Protein AF-A0A522W5J1-F1 (afdb_monomer_lite)

pLDDT: mean 85.08, std 10.81, range [47.94, 96.19]

Radius of gyration: 18.18 Å; chains: 1; bounding box: 38×19×52 Å

Foldseek 3Di:
DDDQVVVVLVVVLVVLVVQLVVLVVVLVCCVPPVPDDPVSNVVSVVSNVVSVVVNVVSVVVVVPDDVVVSVVVVVVVVD

Sequence (79 aa):
MTIPFWILLVPYGIIVLIFVIISGFGIYHSWRFGFRTPMVQSVTAAYLSGAAIILLMSIIGILALDWSQIWEIGSQINL

Secondary structure (DSSP, 8-state):
----HHHHHHHHHHHHHHHHHHHHHHHHHHHHH----HHHHHHHHHHHHHHHHHHHHHHHHHHTS-HHHHHHHHHHHT-

Structure (mmCIF, N/CA/C/O backbone):
data_AF-A0A522W5J1-F1
#
_entry.id   AF-A0A522W5J1-F1
#
loop_
_atom_site.group_PDB
_atom_site.id
_atom_site.type_symbol
_atom_site.label_atom_id
_atom_site.label_alt_id
_atom_site.label_comp_id
_atom_site.label_asym_id
_atom_site.label_entity_id
_atom_site.label_seq_id
_atom_site.pdbx_PDB_ins_code
_atom_site.Cartn_x
_atom_site.Cartn_y
_atom_site.Cartn_z
_atom_site.occupancy
_atom_site.B_iso_or_equiv
_atom_site.auth_seq_id
_atom_site.auth_comp_id
_atom_site.auth_asym_id
_atom_site.auth_atom_id
_atom_site.pdbx_PDB_model_num
ATOM 1 N N . MET A 1 1 ? -1.518 9.271 29.286 1.00 57.28 1 MET A N 1
ATOM 2 C CA . MET A 1 1 ? -2.533 9.469 28.232 1.00 57.28 1 MET A CA 1
ATOM 3 C C . MET A 1 1 ? -2.458 8.292 27.281 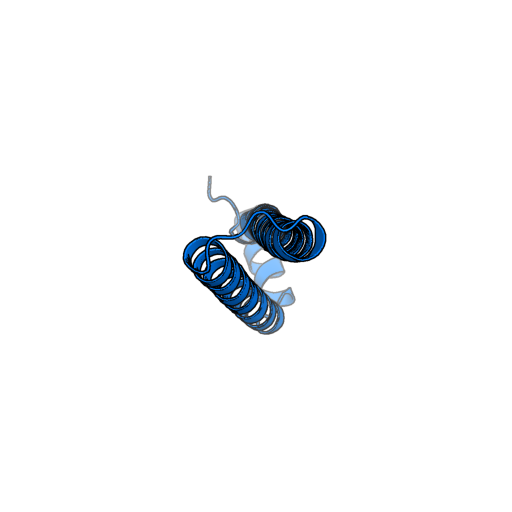1.00 57.28 1 MET A C 1
ATOM 5 O O . MET A 1 1 ? -1.399 8.059 26.712 1.00 57.28 1 MET A O 1
ATOM 9 N N . THR A 1 2 ? -3.529 7.516 27.169 1.00 72.06 2 THR A N 1
ATOM 10 C CA . THR A 1 2 ? -3.643 6.376 26.251 1.00 72.06 2 THR A CA 1
ATOM 11 C C . THR A 1 2 ? -4.170 6.895 24.918 1.00 72.06 2 THR A C 1
ATOM 13 O O . THR A 1 2 ? -5.281 7.411 24.860 1.00 72.06 2 THR A O 1
ATOM 16 N N . ILE A 1 3 ? -3.367 6.814 23.854 1.00 72.31 3 ILE A N 1
ATOM 17 C CA . ILE A 1 3 ? -3.828 7.177 22.508 1.00 72.31 3 ILE A CA 1
ATOM 18 C C . ILE A 1 3 ? -4.701 6.028 22.000 1.00 72.31 3 ILE A C 1
ATOM 20 O O . ILE A 1 3 ? -4.232 4.886 21.980 1.00 72.31 3 ILE A O 1
ATOM 24 N N . PRO A 1 4 ? -5.943 6.294 21.576 1.00 74.81 4 PRO A N 1
ATOM 25 C CA . PRO A 1 4 ? -6.783 5.250 21.030 1.00 74.81 4 PRO A CA 1
ATOM 26 C C . PRO A 1 4 ? -6.196 4.636 19.759 1.00 74.81 4 PRO A C 1
ATOM 28 O O . PRO A 1 4 ? -5.842 5.350 18.819 1.00 74.81 4 PRO A O 1
ATOM 31 N N . PHE A 1 5 ? -6.102 3.305 19.711 1.00 74.75 5 PHE A N 1
ATOM 32 C CA . PHE A 1 5 ? -5.371 2.608 18.645 1.00 74.75 5 PHE A CA 1
ATOM 33 C C . PHE A 1 5 ? -5.949 2.877 17.243 1.00 74.75 5 PHE A C 1
ATOM 35 O O . PHE A 1 5 ? -5.201 2.922 16.268 1.00 74.75 5 PHE A O 1
ATOM 42 N N . TRP A 1 6 ? -7.261 3.110 17.130 1.00 76.19 6 TRP A N 1
ATOM 43 C CA . TRP A 1 6 ? -7.927 3.381 15.851 1.00 76.19 6 TRP A CA 1
ATOM 44 C C . TRP A 1 6 ? -7.440 4.671 15.186 1.00 76.19 6 TRP A C 1
ATOM 46 O O . TRP A 1 6 ? -7.450 4.768 13.961 1.00 76.19 6 TRP A O 1
ATOM 56 N N . ILE A 1 7 ? -6.939 5.636 15.965 1.00 82.12 7 ILE A N 1
ATOM 57 C CA . ILE A 1 7 ? -6.331 6.861 15.429 1.00 82.12 7 ILE A CA 1
ATOM 58 C C . ILE A 1 7 ? -5.052 6.533 14.648 1.00 82.12 7 ILE A C 1
ATOM 60 O O . ILE A 1 7 ? -4.737 7.216 13.679 1.00 82.12 7 ILE A O 1
ATOM 64 N N . LEU A 1 8 ? -4.342 5.460 15.016 1.00 85.75 8 LEU A N 1
ATOM 65 C CA . LEU A 1 8 ? -3.133 5.010 14.324 1.00 85.75 8 LEU A CA 1
ATOM 66 C C . LEU A 1 8 ? -3.440 4.226 13.038 1.00 85.75 8 LEU A C 1
ATOM 68 O O . LEU A 1 8 ? -2.579 4.148 12.162 1.00 85.75 8 LEU A O 1
ATOM 72 N N . LEU A 1 9 ? -4.658 3.690 12.880 1.00 86.69 9 LEU A N 1
ATOM 73 C CA . LEU A 1 9 ? -5.052 2.943 11.678 1.00 86.69 9 LEU A CA 1
ATOM 74 C C . LEU A 1 9 ? -5.124 3.834 10.433 1.00 86.69 9 LEU A C 1
ATOM 76 O O . LEU A 1 9 ? -4.783 3.382 9.342 1.00 86.69 9 LEU A O 1
ATOM 80 N N . VAL A 1 10 ? -5.524 5.099 10.588 1.00 87.06 10 VAL A N 1
ATOM 81 C CA . VAL A 1 10 ? -5.624 6.061 9.478 1.00 87.06 10 VAL A CA 1
ATOM 82 C C . VAL A 1 10 ? -4.255 6.377 8.853 1.00 87.06 10 VAL A C 1
ATOM 84 O O . VAL A 1 10 ? -4.092 6.129 7.656 1.00 87.06 10 VAL A O 1
ATOM 87 N N . PRO A 1 11 ? -3.242 6.874 9.597 1.00 91.69 11 PRO A N 1
ATOM 88 C CA . PRO A 1 11 ? -1.925 7.141 9.022 1.00 91.69 11 PRO A CA 1
ATOM 89 C C . PRO A 1 11 ? -1.253 5.860 8.515 1.00 91.69 11 PRO A C 1
ATOM 91 O O . PRO A 1 11 ? -0.620 5.887 7.462 1.00 91.69 11 PRO A O 1
ATOM 94 N N . TYR A 1 12 ? -1.446 4.728 9.200 1.00 91.75 12 TYR A N 1
ATOM 95 C CA . TYR A 1 12 ? -0.998 3.422 8.719 1.00 91.75 12 TYR A CA 1
ATOM 96 C C . TYR A 1 12 ? -1.585 3.080 7.340 1.00 91.75 12 TYR A C 1
ATOM 98 O O . TYR A 1 12 ? -0.835 2.788 6.408 1.00 91.75 12 TYR A O 1
ATOM 106 N N . GLY A 1 13 ? -2.911 3.168 7.187 1.00 91.19 13 GLY A N 1
ATOM 107 C CA . GLY A 1 13 ? -3.596 2.857 5.933 1.00 91.19 13 GLY A CA 1
ATOM 108 C C . GLY A 1 13 ? -3.140 3.753 4.781 1.00 91.19 13 GLY A C 1
ATOM 109 O O . GLY A 1 13 ? -2.901 3.262 3.679 1.00 91.19 13 GLY A O 1
ATOM 110 N N . ILE A 1 14 ? -2.932 5.047 5.049 1.00 93.31 14 ILE A N 1
ATOM 111 C CA . ILE A 1 14 ? -2.394 6.000 4.068 1.00 93.31 14 ILE A CA 1
ATOM 112 C C . ILE A 1 14 ? -0.988 5.587 3.617 1.00 93.31 14 ILE A C 1
ATOM 114 O O . ILE A 1 14 ? -0.722 5.554 2.417 1.00 93.31 14 ILE A O 1
ATOM 118 N N . ILE A 1 15 ? -0.095 5.240 4.549 1.00 94.56 15 ILE A N 1
ATOM 119 C CA . ILE A 1 15 ? 1.282 4.835 4.224 1.00 94.56 15 ILE A CA 1
ATOM 120 C C . ILE A 1 15 ? 1.289 3.567 3.363 1.00 94.56 15 ILE A C 1
ATOM 122 O O . ILE A 1 15 ? 1.975 3.530 2.340 1.00 94.56 15 ILE A O 1
ATOM 126 N N . VAL A 1 16 ? 0.508 2.547 3.739 1.00 93.38 16 VAL A N 1
ATOM 127 C CA . VAL A 1 16 ? 0.413 1.295 2.970 1.00 93.38 16 VAL A CA 1
ATOM 128 C C . VAL A 1 16 ? -0.133 1.565 1.566 1.00 93.38 16 VAL A C 1
ATOM 130 O O . VAL A 1 16 ? 0.426 1.072 0.586 1.00 93.38 16 VAL A O 1
ATOM 133 N N . LEU A 1 17 ? -1.173 2.394 1.445 1.00 92.62 17 LEU A N 1
ATOM 134 C CA . LEU A 1 17 ? -1.757 2.759 0.155 1.00 92.62 17 LEU A CA 1
ATOM 135 C C . LEU A 1 17 ? -0.755 3.501 -0.741 1.00 92.62 17 LEU A C 1
ATOM 137 O O . LEU A 1 17 ? -0.594 3.142 -1.907 1.00 92.62 17 LEU A O 1
ATOM 141 N N . ILE A 1 18 ? -0.045 4.495 -0.199 1.00 95.06 18 ILE A N 1
ATOM 142 C CA . ILE A 1 18 ? 1.007 5.223 -0.922 1.00 95.06 18 ILE A CA 1
ATOM 143 C C . ILE A 1 18 ? 2.087 4.251 -1.402 1.00 95.06 18 ILE A C 1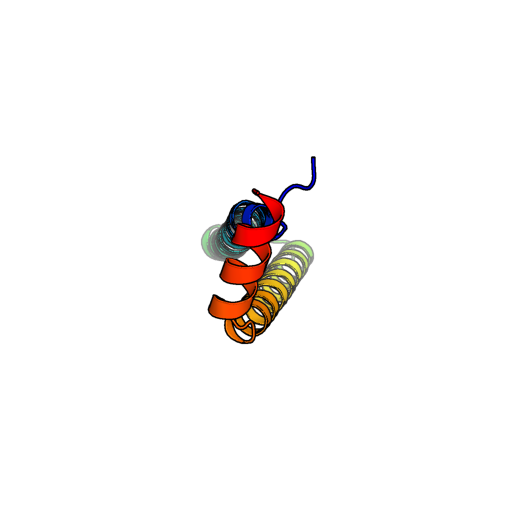
ATOM 145 O O . ILE A 1 18 ? 2.507 4.320 -2.556 1.00 95.06 18 ILE A O 1
ATOM 149 N N . PHE A 1 19 ? 2.513 3.319 -0.548 1.00 93.44 19 PHE A N 1
ATOM 150 C CA . PHE A 1 19 ? 3.535 2.342 -0.903 1.00 93.44 19 PHE A CA 1
ATOM 151 C C . PHE A 1 19 ? 3.092 1.421 -2.051 1.00 93.44 19 PHE A C 1
ATOM 153 O O . PHE A 1 19 ? 3.869 1.189 -2.982 1.00 93.44 19 PHE A O 1
ATOM 160 N N . VAL A 1 20 ? 1.840 0.947 -2.038 1.00 94.00 20 VAL A N 1
ATOM 161 C CA . VAL A 1 20 ? 1.249 0.168 -3.143 1.00 94.00 20 VAL A CA 1
ATOM 162 C C . VAL A 1 20 ? 1.232 0.986 -4.437 1.00 94.00 20 VAL A C 1
ATOM 164 O O . VAL A 1 20 ? 1.673 0.494 -5.476 1.00 94.00 20 VAL A O 1
ATOM 167 N N . ILE A 1 21 ? 0.785 2.245 -4.376 1.00 94.94 21 ILE A N 1
ATOM 168 C CA . ILE A 1 21 ? 0.712 3.141 -5.539 1.00 94.94 21 ILE A CA 1
ATOM 169 C C . ILE A 1 21 ? 2.105 3.384 -6.133 1.00 94.94 21 ILE A C 1
ATOM 171 O O . ILE A 1 21 ? 2.300 3.198 -7.334 1.00 94.94 21 ILE A O 1
ATOM 175 N N . ILE A 1 22 ? 3.091 3.750 -5.307 1.00 93.62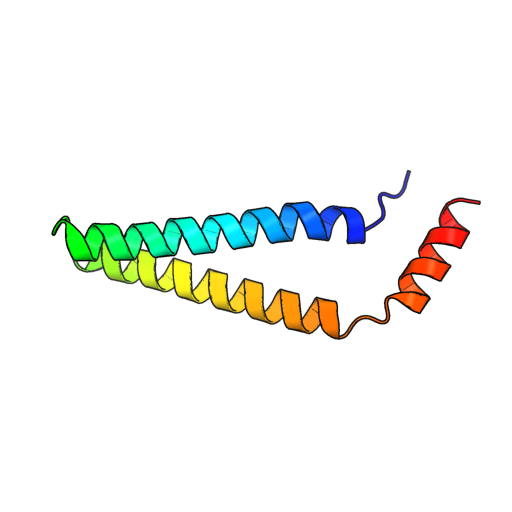 22 ILE A N 1
ATOM 176 C CA . ILE A 1 22 ? 4.469 4.005 -5.752 1.00 93.62 22 ILE A CA 1
ATOM 177 C C . ILE A 1 22 ? 5.087 2.738 -6.349 1.00 93.62 22 ILE A C 1
ATOM 179 O O . ILE A 1 22 ? 5.706 2.802 -7.411 1.00 93.62 22 ILE A O 1
ATOM 183 N N . SER A 1 23 ? 4.885 1.580 -5.717 1.00 91.06 23 SER A N 1
ATOM 184 C CA . SER A 1 23 ? 5.387 0.301 -6.233 1.00 91.06 23 SER A CA 1
ATOM 185 C C . SER A 1 23 ? 4.756 -0.045 -7.585 1.00 91.06 23 SER A C 1
ATOM 187 O O . SER A 1 23 ? 5.462 -0.440 -8.513 1.00 91.06 23 SER A O 1
ATOM 189 N N . GLY A 1 24 ? 3.447 0.183 -7.741 1.00 92.25 24 GLY A N 1
ATOM 190 C CA . GLY A 1 24 ? 2.739 0.033 -9.013 1.00 92.25 24 GLY A CA 1
ATOM 191 C C . GLY A 1 24 ? 3.277 0.967 -10.098 1.00 92.25 24 GLY A C 1
ATOM 192 O O . GLY A 1 24 ? 3.549 0.525 -11.217 1.00 92.25 24 GLY A O 1
ATOM 193 N N . PHE A 1 25 ? 3.529 2.236 -9.760 1.00 92.62 25 PHE A N 1
ATOM 194 C CA . PHE A 1 25 ? 4.189 3.176 -10.666 1.00 92.62 25 PHE A CA 1
ATOM 195 C C . PHE A 1 25 ? 5.606 2.738 -11.031 1.00 92.62 25 PHE A C 1
ATOM 197 O O . PHE A 1 25 ? 5.993 2.921 -12.183 1.00 92.62 25 PHE A O 1
ATOM 204 N N . GLY A 1 26 ? 6.360 2.149 -10.102 1.00 88.94 26 GLY A N 1
ATOM 205 C CA . GLY A 1 26 ? 7.686 1.591 -10.363 1.00 88.94 26 GLY A CA 1
ATOM 206 C C . GLY A 1 26 ? 7.640 0.494 -11.425 1.00 88.94 26 GLY A C 1
ATOM 207 O O . GLY A 1 26 ? 8.359 0.572 -12.421 1.00 88.94 26 GLY A O 1
ATOM 208 N N . ILE A 1 27 ? 6.720 -0.467 -11.282 1.00 89.19 27 ILE A N 1
ATOM 209 C CA . ILE A 1 27 ? 6.510 -1.519 -12.289 1.00 89.19 27 ILE A CA 1
ATOM 210 C C . ILE A 1 27 ? 6.092 -0.910 -13.629 1.00 89.19 27 ILE A C 1
ATOM 212 O O . ILE A 1 27 ? 6.669 -1.260 -14.660 1.00 89.19 27 ILE A O 1
ATOM 216 N N . TYR A 1 28 ? 5.134 0.020 -13.626 1.00 90.88 28 TYR A N 1
ATOM 217 C CA . TYR A 1 28 ? 4.679 0.701 -14.838 1.00 90.88 28 TYR A CA 1
ATOM 218 C C . TYR A 1 28 ? 5.821 1.443 -15.548 1.00 90.88 28 TYR A C 1
ATOM 220 O O . TYR A 1 28 ? 5.993 1.285 -16.756 1.00 90.88 28 TYR A O 1
ATOM 228 N N . HIS A 1 29 ? 6.642 2.202 -14.817 1.00 89.44 29 HIS A N 1
ATOM 229 C CA . HIS A 1 29 ? 7.775 2.935 -15.384 1.00 89.44 29 HIS A CA 1
ATOM 230 C C . HIS A 1 29 ? 8.834 1.985 -15.941 1.00 89.44 29 HIS A C 1
ATOM 232 O O . HIS A 1 29 ? 9.260 2.148 -17.086 1.00 89.44 29 HIS A O 1
ATOM 238 N N . SER A 1 30 ? 9.222 0.954 -15.186 1.00 87.25 30 SER A N 1
ATOM 239 C CA . SER A 1 30 ? 10.142 -0.073 -15.683 1.00 87.25 30 SER A CA 1
ATOM 240 C C . SER A 1 30 ? 9.580 -0.758 -16.927 1.00 87.25 30 SER A C 1
ATOM 242 O O . SER A 1 30 ? 10.325 -1.044 -17.869 1.00 87.25 30 SER A O 1
ATOM 244 N N . TRP A 1 31 ? 8.265 -0.993 -16.967 1.00 85.81 31 TRP A N 1
ATOM 245 C CA . TRP A 1 31 ? 7.610 -1.573 -18.127 1.00 85.81 31 TRP A CA 1
ATOM 246 C C . TRP A 1 31 ? 7.674 -0.636 -19.345 1.00 85.81 31 TRP A C 1
ATOM 248 O O . TRP A 1 31 ? 8.114 -1.048 -20.420 1.00 85.81 31 TRP A O 1
ATOM 258 N N . ARG A 1 32 ? 7.328 0.641 -19.164 1.00 90.62 32 ARG A N 1
ATOM 259 C CA . ARG A 1 32 ? 7.180 1.625 -20.243 1.00 90.62 32 ARG A CA 1
ATOM 260 C C . ARG A 1 32 ? 8.495 2.173 -20.802 1.00 90.62 32 ARG A C 1
ATOM 262 O O . ARG A 1 32 ? 8.550 2.450 -22.002 1.00 90.62 32 ARG A O 1
ATOM 269 N N . PHE A 1 33 ? 9.508 2.364 -19.956 1.00 88.75 33 PHE A N 1
ATOM 270 C CA . PHE A 1 33 ? 10.738 3.094 -20.299 1.00 88.75 33 PHE A CA 1
ATOM 271 C C . PHE A 1 33 ? 11.971 2.203 -20.481 1.00 88.75 33 PHE A C 1
ATOM 273 O O . PHE A 1 33 ? 13.040 2.702 -20.806 1.00 88.75 33 PHE A O 1
ATOM 280 N N . GLY A 1 34 ? 11.850 0.886 -20.293 1.00 77.12 34 GLY A N 1
ATOM 281 C CA . GLY A 1 34 ? 12.926 -0.052 -20.635 1.00 77.12 34 GLY A CA 1
ATOM 282 C C . GLY A 1 34 ? 14.162 -0.005 -19.726 1.00 77.12 34 GLY A C 1
ATOM 283 O O . GLY A 1 34 ? 15.117 -0.730 -19.985 1.00 77.12 34 GLY A O 1
ATOM 284 N N . PHE A 1 35 ? 14.146 0.765 -18.632 1.00 66.12 35 PHE A N 1
ATOM 285 C CA . PHE A 1 35 ? 15.169 0.705 -17.583 1.00 66.12 35 PHE A CA 1
ATOM 286 C C . PHE A 1 35 ? 15.052 -0.631 -16.839 1.00 66.12 35 PHE A C 1
ATOM 288 O O . PHE A 1 35 ? 14.234 -0.761 -15.924 1.00 66.12 35 PHE A O 1
ATOM 295 N N . ARG A 1 36 ? 15.778 -1.670 -17.276 1.00 69.69 36 ARG A N 1
ATOM 296 C CA . ARG A 1 36 ? 15.579 -3.026 -16.745 1.00 69.69 36 ARG A CA 1
ATOM 297 C C . ARG A 1 36 ? 16.875 -3.801 -16.560 1.00 69.69 36 ARG A C 1
ATOM 299 O O . ARG A 1 36 ? 17.531 -4.181 -17.522 1.00 69.69 36 ARG A O 1
ATOM 306 N N . THR A 1 37 ? 17.129 -4.177 -15.313 1.00 83.81 37 THR A N 1
ATOM 307 C CA . THR A 1 37 ? 17.680 -5.498 -15.010 1.00 83.81 37 THR A CA 1
ATOM 308 C C . THR A 1 37 ? 16.524 -6.377 -14.506 1.00 83.81 37 THR A C 1
ATOM 310 O O . THR A 1 37 ? 15.648 -5.869 -13.796 1.00 83.81 37 THR A O 1
ATOM 313 N N . PRO A 1 38 ? 16.469 -7.679 -14.849 1.00 83.19 38 PRO A N 1
ATOM 314 C CA . PRO A 1 38 ? 15.421 -8.587 -14.361 1.00 83.19 38 PRO A CA 1
ATOM 315 C C . PRO A 1 38 ? 15.302 -8.603 -12.831 1.00 83.19 38 PRO A C 1
ATOM 317 O O . PRO A 1 38 ? 14.208 -8.718 -12.288 1.00 83.19 38 PRO A O 1
ATOM 320 N N . MET A 1 39 ? 16.427 -8.408 -12.138 1.00 88.25 39 MET A N 1
ATOM 321 C CA . MET A 1 39 ? 16.488 -8.330 -10.680 1.00 88.25 39 MET A CA 1
ATOM 322 C C . MET A 1 39 ? 15.624 -7.195 -10.115 1.00 88.25 39 MET A C 1
ATOM 324 O O . MET A 1 39 ? 14.851 -7.434 -9.192 1.00 88.25 39 MET A O 1
ATOM 328 N N . VAL A 1 40 ? 15.706 -5.983 -10.679 1.00 85.88 40 VAL A N 1
ATOM 329 C CA . VAL A 1 40 ? 14.914 -4.835 -10.202 1.00 85.88 40 VAL A CA 1
ATOM 330 C C . VAL A 1 40 ? 13.420 -5.111 -10.366 1.00 85.88 40 VAL A C 1
ATOM 332 O O . VAL A 1 40 ? 12.657 -4.872 -9.437 1.00 85.88 40 VAL A O 1
ATOM 335 N N . GLN A 1 41 ? 13.004 -5.695 -11.494 1.00 84.81 41 GLN A N 1
ATOM 336 C CA . GLN A 1 41 ? 11.595 -6.036 -11.716 1.00 84.81 41 GLN A CA 1
ATOM 337 C C . GLN A 1 41 ? 11.068 -7.057 -10.712 1.00 84.81 41 GLN A C 1
ATOM 339 O O . GLN A 1 41 ? 10.005 -6.837 -10.134 1.00 84.81 41 GLN A O 1
ATOM 344 N N . SER A 1 42 ? 11.807 -8.143 -10.478 1.00 89.25 42 SER A N 1
ATOM 345 C CA . SER A 1 42 ? 11.398 -9.174 -9.521 1.00 89.25 42 SER A CA 1
ATOM 346 C C . SER A 1 42 ? 11.296 -8.623 -8.100 1.00 89.25 42 SER A C 1
ATOM 348 O O . SER A 1 42 ? 10.346 -8.935 -7.386 1.00 89.25 42 SER A O 1
ATOM 350 N N . VAL A 1 43 ? 12.235 -7.760 -7.702 1.00 90.62 43 VAL A N 1
ATOM 351 C CA . VAL A 1 43 ? 12.231 -7.124 -6.380 1.00 90.62 43 VAL A CA 1
ATOM 352 C C . VAL A 1 43 ? 11.050 -6.158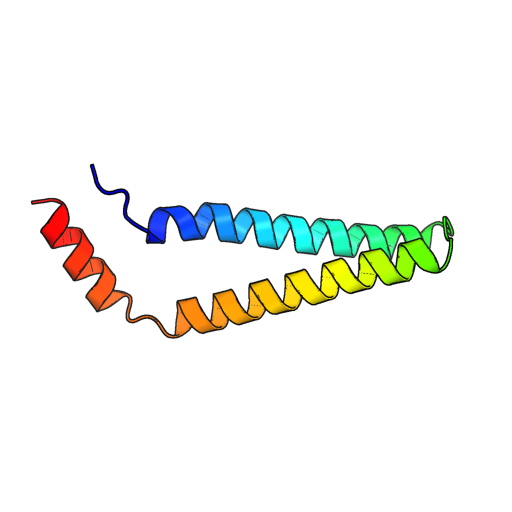 -6.235 1.00 90.62 43 VAL A C 1
ATOM 354 O O . VAL A 1 43 ? 10.314 -6.245 -5.255 1.00 90.62 43 VAL A O 1
ATOM 357 N N . THR A 1 44 ? 10.802 -5.280 -7.213 1.00 90.00 44 THR A N 1
ATOM 358 C CA . THR A 1 44 ? 9.649 -4.361 -7.172 1.00 90.00 44 THR A CA 1
ATOM 359 C C . THR A 1 44 ? 8.317 -5.116 -7.188 1.00 90.00 44 THR A C 1
ATOM 361 O O . THR A 1 44 ? 7.401 -4.748 -6.455 1.00 90.00 44 THR A O 1
ATOM 364 N N . ALA A 1 45 ? 8.208 -6.195 -7.969 1.00 90.12 45 ALA A N 1
ATOM 365 C CA . ALA A 1 45 ? 7.024 -7.050 -7.979 1.00 90.12 45 ALA A CA 1
ATOM 366 C C . ALA A 1 45 ? 6.789 -7.718 -6.616 1.00 90.12 45 ALA A C 1
ATOM 368 O O . ALA A 1 45 ? 5.669 -7.679 -6.111 1.00 90.12 45 ALA A O 1
ATOM 369 N N . ALA A 1 46 ? 7.837 -8.254 -5.981 1.00 93.50 46 ALA A N 1
ATOM 370 C CA . ALA A 1 46 ? 7.740 -8.843 -4.647 1.00 93.50 46 ALA A CA 1
ATOM 371 C C . ALA A 1 46 ? 7.286 -7.818 -3.592 1.00 93.50 46 ALA A C 1
ATOM 373 O O . ALA A 1 46 ? 6.409 -8.124 -2.782 1.00 93.50 46 ALA A O 1
ATOM 374 N N . TYR A 1 47 ? 7.819 -6.590 -3.635 1.00 91.50 47 TYR A N 1
ATOM 375 C CA . TYR A 1 47 ? 7.369 -5.506 -2.755 1.00 91.50 47 TYR A CA 1
ATOM 376 C C . TYR A 1 47 ? 5.895 -5.157 -2.970 1.00 91.50 47 T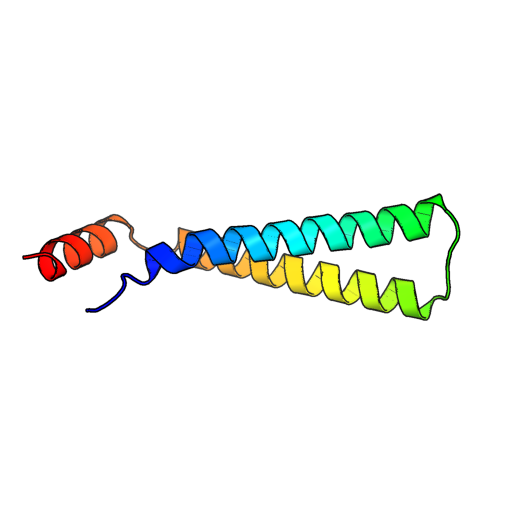YR A C 1
ATOM 378 O O . TYR A 1 47 ? 5.156 -5.034 -1.992 1.00 91.50 47 TYR A O 1
ATOM 386 N N . LEU A 1 48 ? 5.447 -5.045 -4.225 1.00 93.75 48 LEU A N 1
ATOM 387 C CA . LEU A 1 48 ? 4.045 -4.770 -4.532 1.00 93.75 48 LEU A CA 1
ATOM 388 C C . LEU A 1 48 ? 3.128 -5.890 -4.022 1.00 93.75 48 LEU A C 1
ATOM 390 O O . LEU A 1 48 ? 2.122 -5.603 -3.377 1.00 93.75 48 LEU A O 1
ATOM 394 N N . SER A 1 49 ? 3.475 -7.154 -4.277 1.00 94.44 49 SER A N 1
ATOM 395 C CA . SER A 1 49 ? 2.692 -8.303 -3.813 1.00 94.44 49 SER A CA 1
ATOM 396 C C . SER A 1 49 ? 2.614 -8.361 -2.288 1.00 94.44 49 SER A C 1
ATOM 398 O O . SER A 1 49 ? 1.526 -8.534 -1.744 1.00 94.44 49 SER A O 1
ATOM 400 N N . GLY A 1 50 ? 3.735 -8.155 -1.590 1.00 94.31 50 GLY A N 1
ATOM 401 C CA . GLY A 1 50 ? 3.758 -8.103 -0.128 1.00 94.31 50 GLY A CA 1
ATOM 402 C C . GLY A 1 50 ? 2.881 -6.978 0.426 1.00 94.31 50 GLY A C 1
ATOM 403 O O . GLY A 1 50 ? 2.081 -7.206 1.332 1.00 94.31 50 GLY A O 1
ATOM 404 N N . ALA A 1 51 ? 2.961 -5.783 -0.162 1.00 93.00 51 ALA A N 1
ATOM 405 C CA . ALA A 1 51 ? 2.140 -4.648 0.246 1.00 93.00 51 ALA A CA 1
ATOM 406 C C . ALA A 1 51 ? 0.643 -4.867 -0.022 1.00 93.00 51 ALA A C 1
ATOM 408 O O . ALA A 1 51 ? -0.185 -4.520 0.817 1.00 93.00 51 ALA A O 1
ATOM 409 N N . ALA A 1 52 ? 0.292 -5.487 -1.151 1.00 92.88 52 ALA A N 1
ATOM 410 C CA . ALA A 1 52 ? -1.088 -5.838 -1.472 1.00 92.88 52 ALA A CA 1
ATOM 411 C C . ALA A 1 52 ? -1.662 -6.872 -0.489 1.00 92.88 52 ALA A C 1
ATOM 413 O O . ALA A 1 52 ? -2.803 -6.726 -0.054 1.00 92.88 52 ALA A O 1
ATOM 414 N N . ILE A 1 53 ? -0.869 -7.878 -0.093 1.00 96.19 53 ILE A N 1
ATOM 415 C CA . ILE A 1 53 ? -1.264 -8.862 0.927 1.00 96.19 53 ILE A CA 1
ATOM 416 C C . ILE A 1 53 ? -1.489 -8.175 2.274 1.00 96.19 53 ILE A C 1
ATOM 418 O O . ILE A 1 53 ? -2.518 -8.407 2.902 1.00 96.19 53 ILE A O 1
ATOM 422 N N . ILE A 1 54 ? -0.561 -7.311 2.703 1.00 94.56 54 ILE A N 1
ATOM 423 C CA . ILE A 1 54 ? -0.703 -6.551 3.951 1.00 94.56 54 ILE A CA 1
ATOM 424 C C . ILE A 1 54 ? -1.994 -5.735 3.913 1.00 94.56 54 ILE A C 1
ATOM 426 O O . ILE A 1 54 ? -2.813 -5.877 4.812 1.00 94.56 54 ILE A O 1
ATOM 430 N N . LEU A 1 55 ? -2.218 -4.961 2.847 1.00 92.69 55 LEU A N 1
ATOM 431 C CA . LEU A 1 55 ? -3.419 -4.144 2.691 1.00 92.69 55 LEU A CA 1
ATOM 432 C C . LEU A 1 55 ? -4.702 -4.985 2.755 1.00 92.69 55 LEU A C 1
ATOM 434 O O . LEU A 1 55 ? -5.641 -4.614 3.456 1.00 92.69 55 LEU A O 1
ATOM 438 N N . LEU A 1 56 ? -4.738 -6.126 2.062 1.00 95.06 56 LEU A N 1
ATOM 439 C CA . LEU A 1 56 ? -5.886 -7.032 2.075 1.00 95.06 56 LEU A CA 1
ATOM 440 C C . LEU A 1 56 ? -6.158 -7.578 3.482 1.00 95.06 56 LEU A C 1
ATOM 442 O O . LEU A 1 56 ? -7.294 -7.527 3.949 1.00 95.06 56 LEU A O 1
ATOM 446 N N . MET A 1 57 ? -5.123 -8.059 4.172 1.00 96.06 57 MET A N 1
ATOM 447 C CA . MET A 1 57 ? -5.251 -8.577 5.536 1.00 96.06 57 MET A CA 1
ATOM 448 C C . MET A 1 57 ? -5.684 -7.485 6.518 1.00 96.06 57 MET A C 1
ATOM 450 O O . MET A 1 57 ? -6.508 -7.748 7.393 1.00 96.06 57 MET A O 1
ATOM 454 N N . SER A 1 58 ? -5.195 -6.253 6.351 1.00 92.25 58 SER A N 1
ATOM 455 C CA . SER A 1 58 ? -5.642 -5.101 7.136 1.00 92.25 58 SER A CA 1
ATOM 456 C C . SER A 1 58 ? -7.119 -4.807 6.913 1.00 92.25 58 SER A C 1
ATOM 458 O O . SER A 1 58 ? -7.839 -4.612 7.886 1.00 92.25 58 SER A O 1
ATOM 460 N N . ILE A 1 59 ? -7.586 -4.807 5.660 1.00 92.19 59 ILE A N 1
ATOM 461 C CA . ILE A 1 59 ? -9.002 -4.590 5.334 1.00 92.19 59 ILE A CA 1
ATOM 462 C C . ILE A 1 59 ? -9.863 -5.676 5.981 1.00 92.19 59 ILE A C 1
ATOM 464 O O . ILE A 1 59 ? -10.836 -5.349 6.652 1.00 92.19 59 ILE A O 1
ATOM 468 N N . ILE A 1 60 ? -9.487 -6.951 5.838 1.00 95.38 60 ILE A N 1
ATOM 469 C CA . ILE A 1 60 ? -10.211 -8.073 6.454 1.00 95.38 60 ILE A CA 1
ATOM 470 C C . ILE A 1 60 ? -10.269 -7.904 7.977 1.00 95.38 60 ILE A C 1
ATOM 472 O O . ILE A 1 60 ? -11.342 -8.028 8.562 1.00 95.38 60 ILE A O 1
ATOM 476 N N . GLY A 1 61 ? -9.141 -7.577 8.614 1.00 90.56 61 GLY A N 1
ATOM 477 C CA . GLY A 1 61 ? -9.076 -7.356 10.058 1.00 90.56 61 GLY A CA 1
ATOM 478 C C . GLY A 1 61 ? -9.963 -6.200 10.520 1.00 90.56 61 GLY A C 1
ATOM 479 O O . GLY A 1 61 ? -10.721 -6.362 11.465 1.00 90.56 61 GLY A O 1
ATOM 480 N N . ILE A 1 62 ? -9.919 -5.061 9.824 1.00 88.75 62 ILE A N 1
ATOM 481 C CA . ILE A 1 62 ? -10.732 -3.864 10.109 1.00 88.75 62 ILE A CA 1
ATOM 482 C C . ILE A 1 62 ? -12.228 -4.162 9.944 1.00 88.75 62 ILE A C 1
ATOM 484 O O . ILE A 1 62 ? -13.031 -3.754 10.780 1.00 88.75 62 ILE A O 1
ATOM 488 N N . LEU A 1 63 ? -12.617 -4.886 8.892 1.00 89.88 63 LEU A N 1
ATOM 489 C CA . LEU A 1 63 ? -14.018 -5.236 8.640 1.00 89.88 63 LEU A CA 1
ATOM 490 C C . LEU A 1 63 ? -14.568 -6.274 9.626 1.00 89.88 63 LEU A C 1
ATOM 492 O O . LEU A 1 63 ? -15.776 -6.324 9.830 1.00 89.88 63 LEU A O 1
ATOM 496 N N . ALA A 1 64 ? -13.704 -7.089 10.234 1.00 90.62 64 ALA A N 1
ATOM 497 C CA . ALA A 1 64 ? -14.095 -8.068 11.246 1.00 90.62 64 ALA A CA 1
ATOM 498 C C . ALA A 1 64 ? -14.315 -7.455 12.642 1.00 90.62 64 ALA A C 1
ATOM 500 O O . ALA A 1 64 ? -14.822 -8.140 13.529 1.00 90.62 64 ALA A O 1
ATOM 501 N N . LEU A 1 65 ? -13.921 -6.195 12.861 1.00 86.38 65 LEU A N 1
ATOM 502 C CA . LEU A 1 65 ? -14.105 -5.518 14.142 1.00 86.38 65 LEU A CA 1
ATOM 503 C C . LEU A 1 65 ? -15.538 -5.007 14.308 1.00 86.38 65 LEU A C 1
ATOM 505 O O . LEU A 1 65 ? -16.101 -4.386 13.406 1.00 86.38 65 LEU A O 1
ATOM 509 N N . ASP A 1 66 ? -16.090 -5.189 15.508 1.00 88.12 66 ASP A N 1
ATOM 510 C CA . ASP A 1 66 ? -17.316 -4.511 15.917 1.00 88.12 66 ASP A CA 1
ATOM 511 C C . ASP A 1 66 ? -17.005 -3.068 16.337 1.00 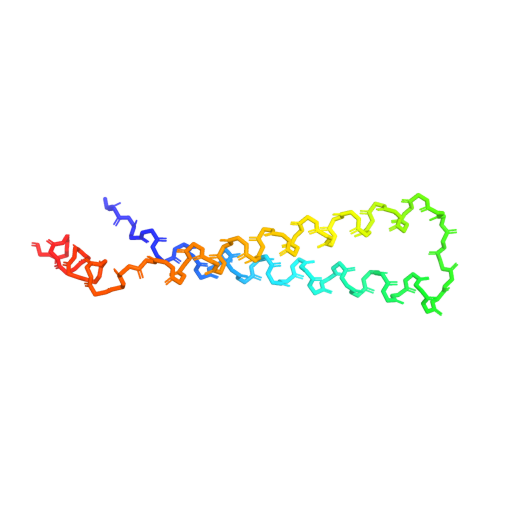88.12 66 ASP A C 1
ATOM 513 O O . ASP A 1 66 ? -16.548 -2.777 17.446 1.00 88.12 66 ASP A O 1
ATOM 517 N N . TRP A 1 67 ? -17.253 -2.142 15.414 1.00 83.38 67 TRP A N 1
ATOM 518 C CA . TRP A 1 67 ? -17.021 -0.716 15.623 1.00 83.38 67 TRP A CA 1
ATOM 519 C C . TRP A 1 67 ? -17.913 -0.109 16.707 1.00 83.38 67 TRP A C 1
ATOM 521 O O . TRP A 1 67 ? -17.511 0.884 17.316 1.00 83.38 67 TRP A O 1
ATOM 531 N N . SER A 1 68 ? -19.083 -0.699 16.979 1.00 84.38 68 SER A N 1
ATOM 532 C CA . SER A 1 68 ? -19.978 -0.214 18.033 1.00 84.38 68 SER A CA 1
ATOM 533 C C . SER A 1 68 ? -19.363 -0.440 19.414 1.00 84.38 68 SER A C 1
ATOM 535 O O . SER A 1 68 ? -19.245 0.498 20.204 1.00 84.38 68 SER A O 1
ATOM 537 N N . GLN A 1 69 ? -18.821 -1.637 19.642 1.00 81.44 69 GLN A N 1
ATOM 538 C CA . GLN A 1 69 ? -18.135 -1.992 20.879 1.00 81.44 69 GLN A CA 1
ATOM 539 C C . GLN A 1 69 ? -16.856 -1.162 21.086 1.00 81.44 69 GLN A C 1
ATOM 541 O O . GLN A 1 69 ? -16.553 -0.730 22.199 1.00 81.44 69 GLN A O 1
ATOM 546 N N . ILE A 1 70 ? -16.102 -0.894 20.014 1.00 76.62 70 ILE A N 1
ATOM 547 C CA . ILE A 1 70 ? -14.883 -0.069 20.075 1.00 76.62 70 ILE A CA 1
ATOM 548 C C . ILE A 1 70 ? -15.214 1.384 20.446 1.00 76.62 70 ILE A C 1
ATOM 550 O O . ILE A 1 70 ? -14.495 1.995 21.241 1.00 76.62 70 ILE A O 1
ATOM 554 N N . TRP A 1 71 ? -16.302 1.933 19.898 1.00 72.88 71 TRP A N 1
ATOM 555 C CA . TRP A 1 71 ? -16.758 3.286 20.212 1.00 72.88 71 TRP A CA 1
ATOM 556 C C . TRP A 1 71 ? -17.203 3.421 21.673 1.00 72.88 71 TRP A C 1
ATOM 558 O O . TRP A 1 71 ? -16.816 4.380 22.344 1.00 72.88 71 TRP A O 1
ATOM 568 N N . GLU A 1 72 ? -17.946 2.441 22.195 1.00 76.62 72 GLU A N 1
ATOM 569 C CA . GLU A 1 72 ? -18.366 2.415 23.600 1.00 76.62 72 GLU A CA 1
ATOM 570 C C . GLU A 1 72 ? -17.165 2.392 24.551 1.00 76.62 72 GLU A C 1
ATOM 572 O O . GLU A 1 72 ? -17.075 3.241 25.441 1.00 76.62 72 GLU A O 1
ATOM 577 N N . ILE A 1 73 ? -16.187 1.511 24.313 1.00 71.00 73 ILE A N 1
ATOM 578 C CA . ILE A 1 73 ? -14.947 1.456 25.104 1.00 71.00 73 ILE A CA 1
ATOM 579 C C . ILE A 1 73 ? -14.207 2.802 25.041 1.00 71.00 73 ILE A C 1
ATOM 581 O O . ILE A 1 73 ? -13.757 3.315 26.065 1.00 71.00 73 ILE A O 1
ATOM 585 N N . GLY A 1 74 ? -14.121 3.418 23.860 1.00 66.12 74 GLY A N 1
ATOM 586 C CA . GLY A 1 74 ? -13.506 4.735 23.695 1.00 66.12 74 GLY A CA 1
ATOM 587 C C . GLY A 1 74 ? -14.221 5.859 24.440 1.00 66.12 74 GLY A C 1
ATOM 588 O O . GLY A 1 74 ? -13.560 6.754 24.965 1.00 66.12 74 GLY A O 1
ATOM 589 N N . SER A 1 75 ? -15.549 5.815 24.525 1.00 67.12 75 SER A N 1
ATOM 590 C CA . SER A 1 75 ? -16.332 6.806 25.269 1.00 67.12 75 SER A CA 1
ATOM 591 C C . SER A 1 75 ? -16.130 6.706 26.785 1.00 67.12 75 SER A C 1
ATOM 593 O O . SER A 1 75 ? -16.109 7.733 27.457 1.00 67.12 75 SER A O 1
ATOM 595 N N . GLN A 1 76 ? -15.896 5.500 27.316 1.00 62.78 76 GLN A N 1
ATOM 596 C CA . GLN A 1 76 ? -15.682 5.287 28.751 1.00 62.78 76 GLN A CA 1
ATOM 597 C C . GLN A 1 76 ? -14.270 5.633 29.233 1.00 62.78 76 GLN A C 1
ATOM 599 O O . GLN A 1 76 ? -14.095 5.939 30.403 1.00 62.78 76 GLN A O 1
ATOM 604 N N . ILE A 1 77 ? -13.265 5.607 28.352 1.00 62.12 77 ILE A N 1
ATOM 605 C CA . ILE A 1 77 ? -11.875 5.971 28.696 1.00 62.12 77 ILE A CA 1
ATOM 606 C C . ILE A 1 77 ? -11.672 7.504 28.696 1.00 62.12 77 ILE A C 1
ATOM 608 O O . ILE A 1 77 ? -10.670 7.997 29.210 1.00 62.12 77 ILE A O 1
ATOM 612 N N . ASN A 1 78 ? -12.608 8.262 28.112 1.00 52.69 78 ASN A N 1
ATOM 613 C CA . ASN A 1 78 ? -12.584 9.730 28.050 1.00 52.69 78 ASN A CA 1
ATOM 614 C C . ASN A 1 78 ? -13.491 10.412 29.106 1.00 52.69 78 ASN A C 1
ATOM 616 O O . ASN A 1 78 ? -13.671 11.630 29.039 1.00 52.69 78 ASN A O 1
ATOM 620 N N . LEU A 1 79 ? -14.044 9.644 30.056 1.00 47.94 79 LEU A N 1
ATOM 621 C CA . LEU A 1 79 ? -14.663 10.104 31.310 1.00 47.94 79 LEU A CA 1
ATOM 622 C C . LEU A 1 79 ? -13.721 9.802 32.485 1.00 47.94 79 LEU A C 1
ATOM 624 O O . LEU A 1 79 ? -13.730 10.599 33.448 1.00 47.94 79 LEU A O 1
#